Protein AF-A0A2W4RNF5-F1 (afdb_monomer)

Solvent-accessible surface area (backbone atoms only — not comparable to full-atom values): 4972 Å² total; per-residue (Å²): 131,78,37,31,36,40,35,38,28,43,24,36,77,50,85,85,60,82,69,95,65,61,64,41,82,46,63,77,48,64,56,29,76,47,79,48,74,46,86,85,46,35,38,41,50,38,48,72,50,46,72,59,32,51,83,72,77,32,48,54,92,63,28,59,40,41,46,55,92,82,14,43,46,54,98,78,30,28,20,69,42,73,47,78,49,75,89

Mean predicted aligned error: 2.65 Å

Foldseek 3Di:
DKFKWKWFWQKDLDPPDDDPDTPDGGDIDASFPDWDDDPQFKIWTHHPQLVSLVVQVADSVTGMFTHDPCFTDGPSITTNDMDMDID

Organism: NCBI:txid2202197

Radius o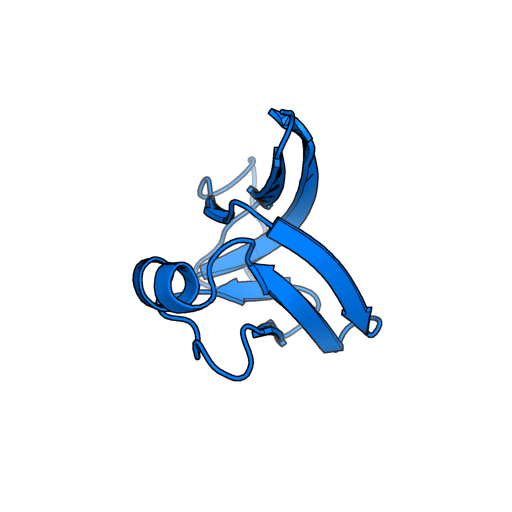f gyration: 12.75 Å; Cα contacts (8 Å, |Δi|>4): 182; chains: 1; bounding box: 26×29×37 Å

Nearest PDB structures (foldseek):
  2gpz-assembly1_A  TM=1.822E-01  e=5.622E+00  Salmonella enterica subsp. enterica serovar Dublin

pLDDT: mean 95.75, std 4.09, range [65.44, 98.5]

Struc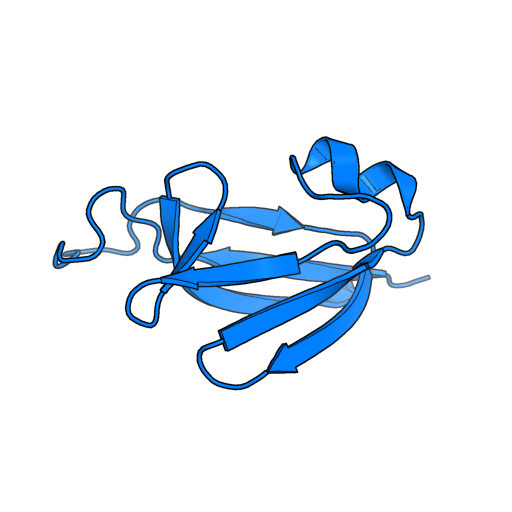ture (mmCIF, N/CA/C/O backbone):
data_AF-A0A2W4RNF5-F1
#
_entry.id   AF-A0A2W4RNF5-F1
#
loop_
_atom_site.group_PDB
_atom_site.id
_atom_site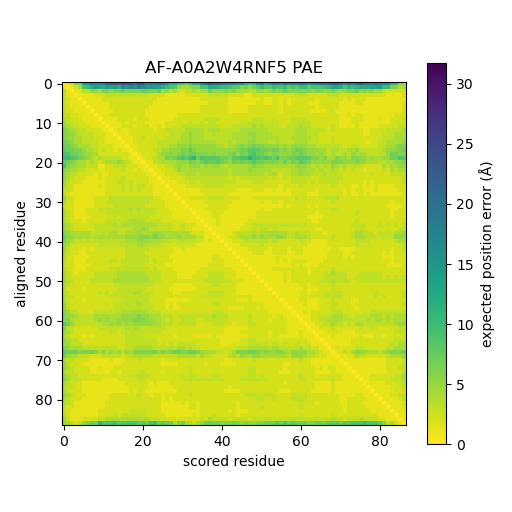.type_symbol
_atom_site.label_atom_id
_atom_site.label_alt_id
_atom_site.label_comp_id
_atom_site.label_asym_id
_atom_site.label_entity_id
_atom_site.label_seq_id
_atom_site.pdbx_PDB_ins_code
_atom_site.Cartn_x
_atom_site.Cartn_y
_atom_site.Cartn_z
_atom_site.occupancy
_atom_site.B_iso_or_equiv
_atom_site.auth_seq_id
_atom_site.auth_comp_id
_atom_site.auth_asym_id
_atom_site.auth_atom_id
_atom_site.pdbx_PDB_model_num
ATOM 1 N N . MET A 1 1 ? 8.073 4.515 -19.766 1.00 65.44 1 MET A N 1
ATOM 2 C CA . MET A 1 1 ? 7.004 3.531 -19.496 1.00 65.44 1 MET A CA 1
ATOM 3 C C . MET A 1 1 ? 6.316 3.994 -18.229 1.00 65.44 1 MET A C 1
ATOM 5 O O . MET A 1 1 ? 7.030 4.470 -17.359 1.00 65.44 1 MET A O 1
ATOM 9 N N . SER A 1 2 ? 4.986 3.946 -18.162 1.00 85.19 2 SER A N 1
ATOM 10 C CA . SER A 1 2 ? 4.260 4.294 -16.936 1.00 85.19 2 SER A CA 1
ATOM 11 C C . SER A 1 2 ? 4.265 3.107 -15.978 1.00 85.19 2 SER A C 1
ATOM 13 O O . SER A 1 2 ? 4.026 1.979 -16.415 1.00 85.19 2 SER A O 1
ATOM 15 N N . HIS A 1 3 ? 4.501 3.354 -14.697 1.00 93.00 3 HIS A N 1
ATOM 16 C CA . HIS A 1 3 ? 4.465 2.344 -13.642 1.00 93.00 3 HIS A CA 1
ATOM 17 C C . HIS A 1 3 ? 3.248 2.547 -12.741 1.00 93.00 3 HIS A C 1
ATOM 19 O O . HIS A 1 3 ? 2.796 3.675 -12.561 1.00 93.00 3 HIS A O 1
ATOM 25 N N . MET A 1 4 ? 2.709 1.462 -12.182 1.00 97.75 4 MET A N 1
ATOM 26 C CA . MET A 1 4 ? 1.595 1.516 -11.234 1.00 97.75 4 MET A CA 1
ATOM 27 C C . MET A 1 4 ? 2.106 1.607 -9.797 1.00 97.75 4 MET A C 1
ATOM 29 O O . MET A 1 4 ? 3.140 1.036 -9.461 1.00 97.75 4 MET A O 1
ATOM 33 N N . TYR A 1 5 ? 1.355 2.294 -8.947 1.00 98.38 5 TYR A N 1
ATOM 34 C CA . TYR A 1 5 ? 1.664 2.497 -7.538 1.00 98.38 5 TYR A CA 1
ATOM 35 C C . TYR A 1 5 ? 0.392 2.372 -6.704 1.00 98.38 5 TYR A C 1
ATOM 37 O O . TYR A 1 5 ? -0.707 2.676 -7.177 1.00 98.38 5 TYR A O 1
ATOM 45 N N . LEU A 1 6 ? 0.557 1.937 -5.459 1.00 98.50 6 LEU A N 1
ATOM 46 C CA . LEU A 1 6 ? -0.466 1.923 -4.420 1.00 98.50 6 LEU A CA 1
ATOM 47 C C . LEU A 1 6 ? -0.105 2.985 -3.380 1.00 98.50 6 LEU A C 1
ATOM 49 O O . LEU A 1 6 ? 0.991 2.947 -2.835 1.00 98.50 6 LEU A O 1
ATOM 53 N N . LYS A 1 7 ? -1.005 3.907 -3.056 1.00 98.38 7 LYS A N 1
ATOM 54 C CA . LYS A 1 7 ? -0.815 4.867 -1.959 1.00 98.38 7 LYS A CA 1
ATOM 55 C C . LYS A 1 7 ? -1.837 4.614 -0.866 1.00 98.38 7 LYS A C 1
ATOM 57 O O . LYS A 1 7 ? -3.013 4.420 -1.168 1.00 98.38 7 LYS A O 1
ATOM 62 N N . LEU A 1 8 ? -1.372 4.615 0.380 1.00 98.31 8 LEU A N 1
ATOM 63 C CA . LEU A 1 8 ? -2.208 4.486 1.572 1.00 98.31 8 LEU A CA 1
ATOM 64 C C . LEU A 1 8 ? -2.499 5.867 2.175 1.00 98.31 8 LEU A C 1
ATOM 66 O O . LEU A 1 8 ? -1.627 6.739 2.185 1.00 98.31 8 LEU A O 1
ATOM 70 N N . TYR A 1 9 ? -3.710 6.049 2.696 1.00 98.00 9 TYR A N 1
ATOM 71 C CA . TYR A 1 9 ? -4.190 7.297 3.290 1.00 98.00 9 TYR A CA 1
ATOM 72 C C . TYR A 1 9 ? -5.014 7.029 4.548 1.00 98.00 9 TYR A C 1
ATOM 74 O O . TYR A 1 9 ? -5.381 5.890 4.849 1.00 98.00 9 TYR A O 1
ATOM 82 N N . HIS A 1 10 ? -5.353 8.102 5.266 1.00 97.12 10 HIS A N 1
ATOM 83 C CA . HIS A 1 10 ? -6.249 8.017 6.411 1.00 97.12 10 HIS A CA 1
ATOM 84 C C . HIS A 1 10 ? -5.657 7.118 7.511 1.00 97.12 10 HIS A C 1
ATOM 86 O O . HIS A 1 10 ? -6.293 6.178 7.985 1.00 97.12 10 HIS A O 1
ATOM 92 N N . GLY A 1 11 ? -4.387 7.350 7.863 1.00 97.50 11 GLY A N 1
ATOM 93 C CA . GLY A 1 11 ? -3.633 6.524 8.806 1.00 97.50 11 GLY A CA 1
ATOM 94 C C . GLY A 1 11 ? -3.904 6.860 10.277 1.00 97.50 11 GLY A C 1
ATOM 95 O O . GLY A 1 11 ? -3.910 8.031 10.658 1.00 97.50 11 GLY A O 1
ATOM 96 N N . ARG A 1 12 ? -4.053 5.832 11.117 1.00 97.00 12 ARG A N 1
ATOM 97 C CA . ARG A 1 12 ? -4.201 5.916 12.586 1.00 97.00 12 ARG A CA 1
ATOM 98 C C . ARG A 1 12 ? -3.395 4.824 13.291 1.00 97.00 12 ARG A C 1
ATOM 100 O O . ARG A 1 12 ? -3.169 3.770 12.710 1.00 97.00 12 ARG A O 1
ATOM 107 N N . THR A 1 13 ? -2.958 5.060 14.528 1.00 95.94 13 THR A N 1
ATOM 108 C CA . THR A 1 13 ? -2.232 4.057 15.341 1.00 95.94 13 THR A CA 1
ATOM 109 C C . THR A 1 13 ? -3.151 3.234 16.244 1.00 95.94 13 THR A C 1
ATOM 111 O O . THR A 1 13 ? -2.788 2.130 16.635 1.00 95.94 13 THR A O 1
ATOM 114 N N . ASP A 1 14 ? -4.336 3.757 16.557 1.00 95.25 14 ASP A N 1
ATOM 115 C CA . ASP A 1 14 ? -5.424 3.030 17.211 1.00 95.25 14 ASP A CA 1
ATOM 116 C C . ASP A 1 14 ? -6.528 2.787 16.167 1.00 9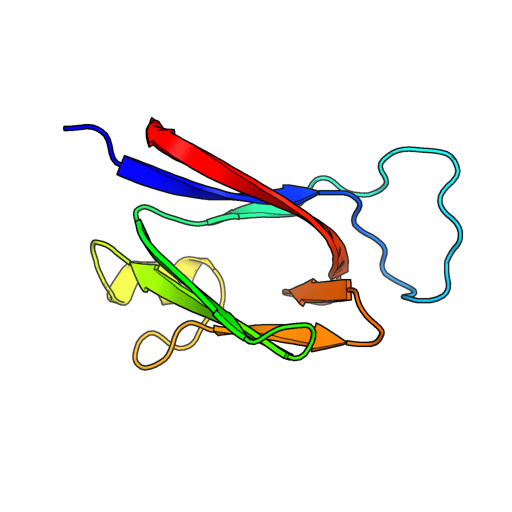5.25 14 ASP A C 1
ATOM 118 O O . ASP A 1 14 ? -7.079 3.768 15.658 1.00 95.25 14 ASP A O 1
ATOM 122 N N . PRO A 1 15 ? -6.830 1.527 15.795 1.00 94.38 15 PRO A N 1
ATOM 123 C CA . PRO A 1 15 ? -7.803 1.217 14.747 1.00 94.38 15 PRO A CA 1
ATOM 124 C C . PRO A 1 15 ? -9.220 1.701 15.081 1.00 94.38 15 PRO A C 1
ATOM 126 O O . PRO A 1 15 ? -9.980 2.009 14.167 1.00 94.38 15 PRO A O 1
ATOM 129 N N . GLU A 1 16 ? -9.552 1.857 16.364 1.00 94.56 16 GLU A N 1
ATOM 130 C CA . GLU A 1 16 ? -10.864 2.343 16.810 1.00 94.56 16 GLU A CA 1
ATOM 131 C C . GLU A 1 16 ? -10.923 3.880 16.892 1.00 94.56 16 GLU A C 1
ATOM 133 O O . GLU A 1 16 ? -11.962 4.466 17.215 1.00 94.56 16 GLU A O 1
ATOM 138 N N . ALA A 1 17 ? -9.815 4.571 16.595 1.00 93.44 17 ALA A N 1
ATOM 139 C CA . ALA A 1 17 ? -9.767 6.023 16.637 1.00 93.44 17 ALA A CA 1
ATOM 140 C C . ALA A 1 17 ? -10.662 6.647 15.559 1.00 93.44 17 ALA A C 1
ATOM 142 O O . ALA A 1 17 ? -10.509 6.424 14.353 1.00 93.44 17 ALA A O 1
ATOM 143 N N . THR A 1 18 ? -11.547 7.536 16.009 1.00 91.81 18 THR A N 1
ATOM 144 C CA . THR A 1 18 ? -12.250 8.466 15.126 1.00 91.81 18 THR A CA 1
ATOM 145 C C . THR A 1 18 ? -11.320 9.626 14.795 1.00 91.81 18 THR A C 1
ATOM 147 O O . THR A 1 18 ? -10.908 10.371 15.685 1.00 91.81 18 THR A O 1
ATOM 150 N N . LEU A 1 19 ? -10.990 9.788 13.516 1.00 91.31 19 LEU A N 1
ATOM 151 C CA . LEU A 1 19 ? -10.166 10.895 13.045 1.00 91.31 19 LEU A CA 1
ATOM 152 C C . LEU A 1 19 ? -11.042 12.110 12.719 1.00 91.31 19 LEU A C 1
ATOM 154 O O . LEU A 1 19 ? -12.100 11.982 12.106 1.00 91.31 19 LEU A O 1
ATOM 158 N N . GLY A 1 20 ? -10.598 13.293 13.152 1.00 90.69 20 GLY A N 1
ATOM 159 C CA . GLY A 1 20 ? -11.224 14.572 12.792 1.00 90.69 20 GLY A CA 1
ATOM 160 C C . GLY A 1 20 ? -10.715 15.154 11.467 1.00 90.69 20 GLY A C 1
ATOM 161 O O . GLY A 1 20 ? -11.270 16.137 10.980 1.00 90.69 20 GLY A O 1
ATOM 162 N N . ASP A 1 21 ? -9.661 14.566 10.902 1.00 93.75 21 ASP A N 1
ATOM 163 C CA . ASP A 1 21 ? -9.000 14.945 9.655 1.00 93.75 21 ASP A CA 1
ATOM 164 C C . ASP A 1 21 ? -8.553 13.690 8.870 1.00 93.75 21 ASP A C 1
ATOM 166 O O . ASP A 1 21 ? -9.076 12.597 9.076 1.00 93.75 21 ASP A O 1
ATOM 170 N N . TRP A 1 22 ? -7.589 13.841 7.955 1.00 93.94 22 TRP A N 1
ATOM 171 C CA . TRP A 1 22 ? -7.039 12.743 7.152 1.00 93.94 22 TRP A CA 1
ATOM 172 C C . TRP A 1 22 ? -6.011 11.867 7.886 1.00 93.94 22 TRP A C 1
ATOM 174 O O . TRP A 1 22 ? -5.471 10.950 7.275 1.00 93.94 22 TRP A O 1
ATOM 184 N N . GLY A 1 23 ? -5.704 12.107 9.160 1.00 96.12 23 GLY A N 1
ATOM 185 C CA . GLY A 1 23 ? -4.702 11.337 9.896 1.00 96.12 23 GLY A CA 1
ATOM 186 C C . GLY A 1 23 ? -3.308 11.355 9.256 1.00 96.12 23 GLY A C 1
ATOM 187 O O . GLY A 1 23 ? -2.882 12.332 8.641 1.00 96.12 23 GLY A O 1
ATOM 188 N N . THR A 1 24 ? -2.568 10.258 9.427 1.00 96.19 24 THR A N 1
ATOM 189 C CA . THR A 1 24 ? -1.195 10.122 8.913 1.00 96.19 24 THR A CA 1
ATOM 190 C C . THR A 1 24 ? -1.186 9.782 7.422 1.00 96.19 24 THR A C 1
ATOM 192 O O . THR A 1 24 ? -1.889 8.868 6.984 1.00 96.19 24 THR A O 1
ATOM 195 N N . ASP A 1 25 ? -0.343 10.478 6.654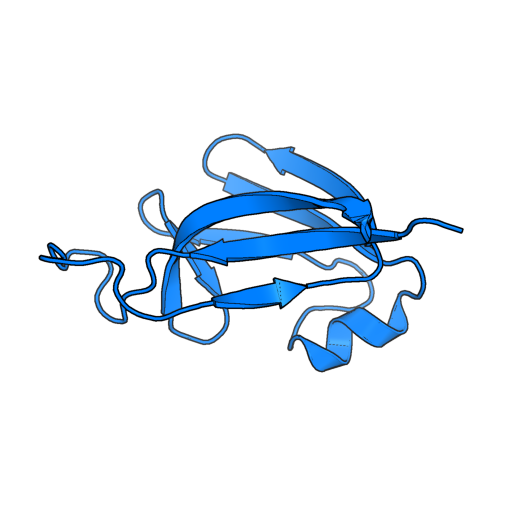 1.00 96.94 25 ASP A N 1
ATOM 196 C CA . ASP A 1 25 ? -0.093 10.165 5.245 1.00 96.94 25 ASP A CA 1
ATOM 197 C C . ASP A 1 25 ? 0.722 8.866 5.113 1.00 96.94 25 ASP A C 1
ATOM 199 O O . ASP A 1 25 ? 1.757 8.696 5.760 1.00 96.94 25 ASP A O 1
ATOM 203 N N . GLY A 1 26 ? 0.234 7.918 4.312 1.00 97.31 26 GLY A N 1
ATOM 204 C CA . GLY A 1 26 ? 0.822 6.582 4.197 1.00 97.31 26 GLY A CA 1
ATOM 205 C C . GLY A 1 26 ? 1.926 6.473 3.146 1.00 97.31 26 GLY A C 1
ATOM 206 O O . GLY A 1 26 ? 2.215 7.431 2.429 1.00 97.31 26 GLY A O 1
ATOM 207 N N . PRO A 1 27 ? 2.575 5.308 3.009 1.00 97.75 27 PRO A N 1
ATOM 208 C CA . PRO A 1 27 ? 3.576 5.099 1.972 1.00 97.75 27 PRO A CA 1
ATOM 209 C C . PRO A 1 27 ? 2.953 5.060 0.574 1.00 97.75 27 PRO A C 1
ATOM 211 O O . PRO A 1 27 ? 1.811 4.640 0.379 1.00 97.75 27 PRO A O 1
ATOM 214 N N . GLU A 1 28 ? 3.754 5.453 -0.410 1.00 98.12 28 GLU A N 1
ATOM 215 C CA . GLU A 1 28 ? 3.534 5.109 -1.809 1.00 98.12 28 GLU A CA 1
ATOM 216 C C . GLU A 1 28 ? 4.363 3.866 -2.143 1.00 98.12 28 GLU A C 1
ATOM 218 O O . GLU A 1 28 ? 5.590 3.903 -2.097 1.00 98.12 28 GLU A O 1
ATOM 223 N N . ILE A 1 29 ? 3.685 2.765 -2.450 1.00 98.38 29 ILE A N 1
ATOM 224 C CA . ILE A 1 29 ? 4.251 1.436 -2.653 1.00 98.38 29 ILE A CA 1
ATOM 225 C C . ILE A 1 29 ? 4.278 1.125 -4.150 1.00 98.38 29 ILE A C 1
ATOM 227 O O . ILE A 1 29 ? 3.250 1.135 -4.829 1.00 98.38 29 ILE A O 1
ATOM 231 N N . GLY A 1 30 ? 5.464 0.822 -4.663 1.00 97.56 30 GLY A N 1
ATOM 232 C CA . GLY A 1 30 ? 5.702 0.451 -6.054 1.00 97.56 30 GLY A CA 1
ATOM 233 C C . GLY A 1 30 ? 7.158 0.688 -6.447 1.00 97.56 30 GLY A C 1
ATOM 234 O O . GLY A 1 30 ? 7.958 1.055 -5.584 1.00 97.56 30 GLY A O 1
ATOM 235 N N . PRO A 1 31 ? 7.518 0.508 -7.730 1.00 97.81 31 PRO A N 1
ATOM 236 C CA . PRO A 1 31 ? 6.649 0.203 -8.877 1.00 97.81 31 PRO A CA 1
ATOM 237 C C . PRO A 1 31 ? 5.960 -1.173 -8.835 1.00 97.81 31 PRO A C 1
ATOM 239 O O . PRO A 1 31 ? 6.580 -2.179 -8.493 1.00 97.81 31 PRO A O 1
ATOM 242 N N . LEU A 1 32 ? 4.694 -1.236 -9.253 1.00 97.94 32 LEU A N 1
ATOM 243 C CA . LEU A 1 32 ? 3.865 -2.445 -9.307 1.00 97.94 32 LEU A CA 1
ATOM 244 C C . LEU A 1 32 ? 3.475 -2.812 -10.750 1.00 97.94 32 LEU A C 1
ATOM 246 O O . LEU A 1 32 ? 3.310 -1.947 -11.609 1.00 97.94 32 LEU A O 1
ATOM 250 N N . GLU A 1 33 ? 3.274 -4.105 -10.993 1.00 97.00 33 GLU A N 1
ATOM 251 C CA . GLU A 1 33 ? 2.666 -4.666 -12.209 1.00 97.00 33 GLU A CA 1
ATOM 252 C C . GLU A 1 33 ? 1.191 -5.024 -12.000 1.00 97.00 33 GLU A C 1
ATOM 254 O O . GLU A 1 33 ? 0.396 -4.949 -12.933 1.00 97.00 33 GLU A O 1
ATOM 259 N N . SER A 1 34 ? 0.802 -5.406 -10.777 1.00 96.69 34 SER A N 1
ATOM 260 C CA . SER A 1 34 ? -0.592 -5.703 -10.424 1.00 96.69 34 SER A CA 1
ATOM 261 C C . SER A 1 34 ? -0.868 -5.508 -8.934 1.00 96.69 34 SER A C 1
ATOM 263 O O . SER A 1 34 ? -0.010 -5.800 -8.100 1.00 96.69 34 SER A O 1
ATOM 265 N N . VAL A 1 35 ? -2.100 -5.113 -8.614 1.00 97.81 35 VAL A N 1
ATOM 266 C CA . VAL A 1 35 ? -2.682 -5.164 -7.265 1.00 97.81 35 VAL A CA 1
ATOM 267 C C . VAL A 1 35 ? -3.909 -6.068 -7.330 1.00 97.81 35 VAL A C 1
ATOM 269 O O . VAL A 1 35 ? -4.789 -5.847 -8.161 1.00 97.81 35 VAL A O 1
ATOM 272 N N . GLN A 1 36 ? -3.971 -7.087 -6.479 1.00 97.75 36 GLN A N 1
ATOM 273 C CA . GLN A 1 36 ? -5.123 -7.979 -6.360 1.00 97.75 36 GLN A CA 1
ATOM 274 C C . GLN A 1 36 ? -5.677 -7.894 -4.941 1.00 97.75 36 GLN A C 1
ATOM 276 O O . GLN A 1 36 ? -4.957 -8.166 -3.987 1.00 97.75 36 GLN A O 1
ATOM 281 N N . GLY A 1 37 ? -6.959 -7.558 -4.808 1.00 96.81 37 GLY A N 1
ATOM 282 C CA . GLY A 1 37 ? -7.641 -7.529 -3.518 1.00 96.81 37 GLY A CA 1
ATOM 283 C C . GLY A 1 37 ? -8.500 -8.767 -3.289 1.00 96.81 37 GLY A C 1
ATOM 284 O O . GLY A 1 37 ? -9.281 -9.154 -4.161 1.00 96.81 37 GLY A O 1
ATOM 285 N N . THR A 1 38 ? -8.396 -9.349 -2.100 1.00 96.75 38 THR A N 1
ATOM 286 C CA . THR A 1 38 ? -9.417 -10.240 -1.543 1.00 96.75 38 THR A CA 1
ATOM 287 C C . THR A 1 38 ? -10.247 -9.412 -0.572 1.00 96.75 38 THR A C 1
ATOM 289 O O . THR A 1 38 ? -9.700 -8.843 0.372 1.00 96.75 38 THR A O 1
ATOM 292 N N . TYR A 1 39 ? -11.554 -9.305 -0.824 1.00 93.50 39 TYR A N 1
ATOM 293 C CA . TYR A 1 39 ? -12.442 -8.401 -0.087 1.00 93.50 39 TYR A CA 1
ATOM 294 C C . TYR A 1 39 ? -12.289 -8.542 1.436 1.00 93.50 39 TYR A C 1
ATOM 296 O O . TYR A 1 39 ? -12.366 -9.654 1.961 1.00 93.50 39 TYR A O 1
ATOM 304 N N . ALA A 1 40 ? -12.052 -7.409 2.110 1.00 89.38 40 ALA A N 1
ATOM 305 C CA . ALA A 1 40 ? -11.864 -7.293 3.561 1.00 89.38 40 ALA A CA 1
ATOM 306 C C . ALA A 1 40 ? -10.810 -8.247 4.166 1.00 89.38 40 ALA A C 1
ATOM 308 O O . ALA A 1 40 ? -10.843 -8.532 5.358 1.00 89.38 40 ALA A O 1
ATOM 309 N N . THR A 1 41 ? -9.895 -8.774 3.347 1.00 95.19 41 THR A N 1
ATOM 310 C CA . THR A 1 41 ? -8.913 -9.780 3.773 1.00 95.19 41 THR A CA 1
ATOM 311 C C . THR A 1 41 ? -7.497 -9.303 3.492 1.00 95.19 41 THR A C 1
ATOM 313 O O . THR A 1 41 ? -6.712 -9.119 4.419 1.00 95.19 41 THR A O 1
ATOM 316 N N . ASP A 1 42 ? -7.159 -9.070 2.220 1.00 96.81 42 ASP A N 1
ATOM 317 C CA . ASP A 1 42 ? -5.787 -8.755 1.825 1.00 96.81 42 ASP A CA 1
ATOM 318 C C . ASP A 1 42 ? -5.684 -7.976 0.507 1.00 96.81 42 ASP A C 1
ATOM 320 O O . ASP A 1 42 ? -6.577 -8.025 -0.343 1.00 96.81 42 ASP A O 1
ATOM 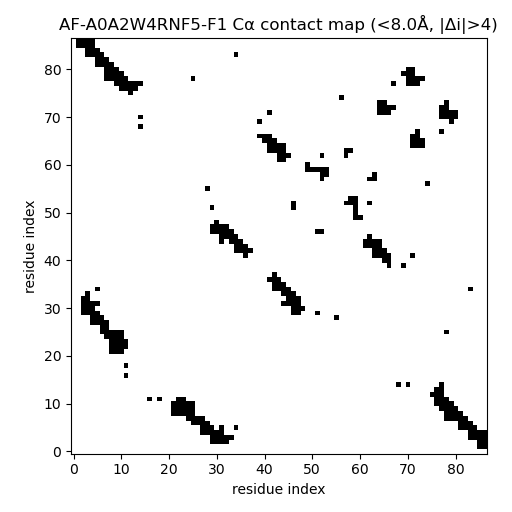324 N N . LEU A 1 43 ? -4.552 -7.290 0.333 1.00 98.00 43 LEU A N 1
ATOM 325 C CA . LEU A 1 43 ? -4.050 -6.781 -0.939 1.00 98.00 43 LEU A CA 1
ATOM 326 C C . LEU A 1 43 ? -2.724 -7.473 -1.269 1.00 98.00 43 LEU A C 1
ATOM 328 O O . LEU A 1 43 ? -1.699 -7.221 -0.636 1.00 98.00 43 LEU A O 1
ATOM 332 N N . LYS A 1 44 ? -2.728 -8.308 -2.305 1.00 98.19 44 LYS A N 1
ATOM 333 C CA . LYS A 1 44 ? -1.537 -8.961 -2.861 1.00 98.19 44 LYS A CA 1
ATOM 334 C C . LYS A 1 44 ? -0.911 -8.058 -3.917 1.00 98.19 44 LYS A C 1
ATOM 336 O O . LYS A 1 44 ? -1.592 -7.618 -4.851 1.00 98.19 44 LYS A O 1
ATOM 341 N N . LEU A 1 45 ? 0.386 -7.797 -3.789 1.00 98.25 45 LEU A N 1
ATOM 342 C CA . LEU A 1 45 ? 1.123 -6.875 -4.649 1.00 98.25 45 LEU A CA 1
ATOM 343 C C . LEU A 1 45 ? 2.122 -7.641 -5.514 1.00 98.25 45 LEU A C 1
ATOM 345 O O . LEU A 1 45 ? 2.899 -8.460 -5.027 1.00 98.25 45 LEU A O 1
ATOM 349 N N . ARG A 1 46 ? 2.139 -7.333 -6.811 1.00 97.62 46 ARG A N 1
ATOM 350 C CA . ARG A 1 46 ? 3.203 -7.764 -7.722 1.00 97.62 46 ARG A CA 1
ATOM 351 C C . ARG A 1 46 ? 4.076 -6.563 -8.031 1.00 97.62 46 ARG A C 1
ATOM 353 O O . ARG A 1 46 ? 3.632 -5.669 -8.746 1.00 97.62 46 ARG A O 1
ATOM 360 N N . PHE A 1 47 ? 5.289 -6.543 -7.496 1.00 97.75 47 PHE A N 1
ATOM 361 C CA . PHE A 1 47 ? 6.278 -5.517 -7.821 1.00 97.75 47 PHE A CA 1
ATOM 362 C C . PHE A 1 47 ? 6.875 -5.755 -9.207 1.00 97.75 47 PHE A C 1
ATOM 364 O O . PHE A 1 47 ? 7.057 -6.904 -9.608 1.00 97.75 47 PHE A O 1
ATOM 371 N N . ALA A 1 48 ? 7.228 -4.674 -9.906 1.00 96.69 48 ALA A N 1
ATOM 372 C CA . ALA A 1 48 ? 7.989 -4.759 -11.157 1.00 96.69 48 ALA A CA 1
ATOM 373 C C . ALA A 1 48 ? 9.382 -5.370 -10.934 1.00 96.69 48 ALA A C 1
ATOM 375 O O . ALA A 1 48 ? 9.911 -6.067 -11.796 1.00 96.69 48 ALA A O 1
ATOM 376 N N . ASN A 1 49 ? 9.956 -5.143 -9.752 1.00 96.50 49 ASN A N 1
ATOM 377 C CA . ASN A 1 49 ? 11.136 -5.838 -9.271 1.00 96.50 49 ASN A CA 1
ATOM 378 C C . ASN A 1 49 ? 10.843 -6.425 -7.878 1.00 96.50 49 ASN A C 1
ATOM 380 O O . ASN A 1 49 ? 10.679 -5.659 -6.928 1.00 96.50 49 ASN A O 1
ATOM 384 N N . PRO A 1 50 ? 10.778 -7.762 -7.718 1.00 95.88 50 PRO A N 1
ATOM 385 C CA . PRO A 1 50 ? 10.398 -8.391 -6.451 1.00 95.88 50 PRO A CA 1
ATOM 386 C C . PRO A 1 50 ? 11.242 -7.975 -5.241 1.00 95.88 50 PRO A C 1
ATOM 388 O O . PRO A 1 50 ? 10.733 -7.974 -4.123 1.00 95.88 50 PRO A O 1
ATOM 391 N N . ILE A 1 51 ? 12.514 -7.598 -5.440 1.00 96.19 51 ILE A N 1
ATOM 392 C CA . ILE A 1 51 ? 13.376 -7.180 -4.326 1.00 96.19 51 ILE A CA 1
ATOM 393 C C . ILE A 1 51 ? 12.918 -5.860 -3.696 1.00 96.19 51 ILE A C 1
ATOM 395 O O . ILE A 1 51 ? 13.172 -5.653 -2.517 1.00 96.19 51 ILE A O 1
ATOM 399 N N . ASP A 1 52 ? 12.198 -5.000 -4.422 1.00 97.31 52 ASP A N 1
ATOM 400 C CA . ASP A 1 52 ? 11.763 -3.690 -3.919 1.00 97.31 52 ASP A CA 1
ATOM 401 C C . ASP A 1 52 ? 10.755 -3.824 -2.764 1.00 97.31 52 ASP A C 1
ATOM 403 O O . ASP A 1 52 ? 10.640 -2.931 -1.925 1.00 97.31 52 ASP A O 1
ATOM 407 N N . ALA A 1 53 ? 10.076 -4.972 -2.655 1.00 97.75 53 ALA A N 1
ATOM 408 C CA . ALA A 1 53 ? 9.179 -5.283 -1.543 1.00 97.75 53 ALA A CA 1
ATOM 409 C C . ALA A 1 53 ? 9.869 -5.146 -0.172 1.00 97.75 53 ALA A C 1
ATOM 411 O O . ALA A 1 53 ? 9.243 -4.698 0.793 1.00 97.75 53 ALA A O 1
ATOM 412 N N . VAL A 1 54 ? 11.171 -5.449 -0.085 1.00 97.38 54 VAL A N 1
ATOM 413 C CA . VAL A 1 54 ? 11.921 -5.364 1.180 1.00 97.38 54 VAL A CA 1
ATOM 414 C C . VAL A 1 54 ? 12.052 -3.922 1.676 1.00 97.38 54 VAL A C 1
ATOM 416 O O . VAL A 1 54 ? 12.084 -3.693 2.882 1.00 97.38 54 VAL A O 1
ATOM 419 N N . THR A 1 55 ? 12.070 -2.935 0.772 1.00 97.38 55 THR A N 1
ATOM 420 C CA . THR A 1 55 ? 12.125 -1.503 1.116 1.00 97.38 55 THR A CA 1
ATOM 421 C C . THR A 1 55 ? 10.852 -1.040 1.822 1.00 97.38 55 THR A C 1
ATOM 423 O O . THR A 1 55 ? 10.883 -0.083 2.591 1.00 97.38 55 THR A O 1
ATOM 426 N N . PHE A 1 56 ? 9.748 -1.757 1.613 1.00 97.31 56 PHE A N 1
ATOM 427 C CA . PHE A 1 56 ? 8.464 -1.515 2.263 1.00 97.31 56 PHE A CA 1
ATOM 428 C C . PHE A 1 56 ? 8.211 -2.466 3.439 1.00 97.31 56 PHE A C 1
ATOM 430 O O . PHE A 1 56 ? 7.097 -2.518 3.941 1.00 97.31 56 PHE A O 1
ATOM 437 N N . ASN A 1 57 ? 9.216 -3.220 3.898 1.00 97.25 57 ASN A N 1
ATOM 438 C CA . ASN A 1 57 ? 9.066 -4.206 4.972 1.00 97.25 57 ASN A CA 1
ATOM 439 C C . ASN A 1 57 ? 7.986 -5.270 4.663 1.00 97.25 57 ASN A C 1
ATOM 441 O O . ASN A 1 57 ? 7.212 -5.665 5.538 1.00 97.25 57 ASN A O 1
ATOM 445 N N . LEU A 1 58 ? 7.930 -5.707 3.400 1.00 97.25 58 LEU A N 1
ATOM 446 C CA . LEU A 1 58 ? 7.067 -6.785 2.912 1.00 97.25 58 LEU A CA 1
ATOM 447 C C . LEU A 1 58 ? 7.897 -8.021 2.546 1.00 97.25 58 LEU A C 1
ATOM 449 O O . LEU A 1 58 ? 9.077 -7.915 2.207 1.00 97.25 58 LEU A O 1
ATOM 453 N N . ASP A 1 59 ? 7.261 -9.192 2.575 1.00 95.00 59 ASP A N 1
ATOM 454 C CA . ASP A 1 59 ? 7.858 -10.431 2.073 1.00 95.00 59 ASP A CA 1
ATOM 455 C C . ASP A 1 59 ? 8.080 -10.321 0.547 1.00 95.00 59 ASP A C 1
ATOM 457 O O . ASP A 1 59 ? 7.111 -10.111 -0.184 1.00 95.00 59 ASP A O 1
ATOM 461 N N . PRO A 1 60 ? 9.314 -10.463 0.026 1.00 92.81 60 PRO A N 1
ATOM 462 C CA . PRO A 1 60 ? 9.584 -10.374 -1.411 1.00 92.81 60 PRO A CA 1
ATOM 463 C C . PRO A 1 60 ? 9.041 -11.555 -2.232 1.00 92.81 60 PRO A C 1
ATOM 465 O O . PRO A 1 60 ? 8.900 -11.441 -3.450 1.00 92.81 60 PRO A O 1
ATOM 468 N N . HIS A 1 61 ? 8.734 -12.692 -1.605 1.00 92.25 61 HIS A N 1
ATOM 469 C CA . HIS A 1 61 ? 8.121 -13.850 -2.259 1.00 92.25 61 HIS A CA 1
ATOM 470 C C . HIS A 1 61 ? 6.598 -13.75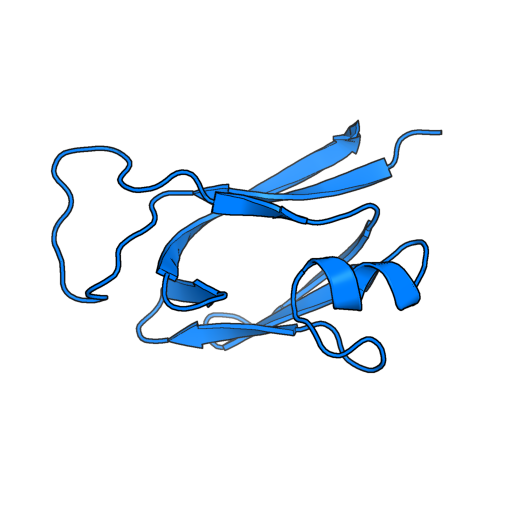5 -2.298 1.00 92.25 61 HIS A C 1
ATOM 472 O O . HIS A 1 61 ? 5.976 -14.257 -3.238 1.00 92.25 61 HIS A O 1
ATOM 478 N N . PHE A 1 62 ? 6.002 -13.109 -1.296 1.00 93.88 62 PHE A N 1
ATOM 479 C CA . PHE A 1 62 ? 4.559 -12.916 -1.211 1.00 93.88 62 PHE A CA 1
ATOM 480 C C . PHE A 1 62 ? 4.196 -11.538 -0.633 1.00 93.88 62 PHE A C 1
ATOM 482 O O . PHE A 1 62 ? 3.711 -11.445 0.497 1.00 93.88 62 PHE A O 1
ATOM 489 N N . PRO A 1 63 ? 4.411 -10.446 -1.392 1.00 97.19 63 PRO A N 1
ATOM 490 C CA . PRO A 1 63 ? 4.160 -9.105 -0.886 1.00 97.19 63 PRO A CA 1
ATOM 491 C C . PRO A 1 63 ? 2.658 -8.900 -0.681 1.00 97.19 63 PRO A C 1
ATOM 493 O O . PRO A 1 63 ? 1.874 -8.927 -1.634 1.00 97.19 63 PRO A O 1
ATOM 496 N N . CYS A 1 64 ? 2.253 -8.717 0.572 1.00 97.56 64 CYS A N 1
ATOM 497 C CA . CYS A 1 64 ? 0.854 -8.708 0.971 1.00 97.56 64 CYS A CA 1
ATOM 498 C C . CYS A 1 64 ? 0.621 -7.670 2.070 1.00 97.56 64 CYS A C 1
ATOM 500 O O . CYS A 1 64 ? 1.405 -7.576 3.013 1.00 97.56 64 CYS A O 1
ATOM 502 N N . LEU A 1 65 ? -0.452 -6.893 1.941 1.00 98.00 65 LEU A N 1
ATOM 503 C CA . LEU A 1 65 ? -0.974 -6.032 2.998 1.00 98.00 65 LEU A CA 1
ATOM 504 C C . LEU A 1 65 ? -2.263 -6.652 3.521 1.00 98.00 65 LEU A C 1
ATOM 506 O O . LEU A 1 65 ? -3.169 -6.934 2.740 1.00 98.00 65 LEU A O 1
ATOM 510 N N . GLU A 1 66 ? -2.345 -6.866 4.826 1.00 96.94 66 GLU A N 1
ATOM 511 C CA . GLU A 1 66 ? -3.500 -7.502 5.456 1.00 96.94 66 GLU A CA 1
ATOM 512 C C . GLU A 1 66 ? -4.467 -6.458 6.006 1.00 96.94 66 GLU A C 1
ATOM 514 O O . GLU A 1 66 ? -4.069 -5.369 6.434 1.00 96.94 66 GLU A O 1
ATOM 519 N N . TYR A 1 67 ? -5.749 -6.810 6.008 1.00 96.38 67 TYR A N 1
ATOM 520 C CA . TYR A 1 67 ? -6.759 -6.046 6.718 1.00 96.38 67 TYR A CA 1
ATOM 521 C C . TYR A 1 67 ? -6.784 -6.431 8.202 1.00 96.38 67 TYR A C 1
ATOM 523 O O . TYR A 1 67 ? -6.699 -7.602 8.565 1.00 96.38 67 TYR A O 1
ATOM 531 N N . ALA A 1 68 ? -6.963 -5.435 9.062 1.00 94.44 68 ALA A N 1
ATOM 532 C CA . ALA A 1 68 ? -7.258 -5.568 10.479 1.00 94.44 68 ALA A CA 1
ATOM 533 C C . ALA A 1 68 ? -8.396 -4.595 10.818 1.00 94.44 68 ALA A C 1
ATOM 535 O O . ALA A 1 68 ? -8.234 -3.387 10.660 1.00 94.44 68 ALA A O 1
ATOM 536 N N . ASN A 1 69 ? -9.548 -5.120 11.253 1.00 88.69 69 ASN A N 1
ATOM 537 C CA . ASN A 1 69 ? -10.766 -4.343 11.536 1.00 88.69 69 ASN A CA 1
ATOM 538 C C . ASN A 1 69 ? -11.166 -3.399 10.382 1.00 88.69 69 ASN A C 1
ATOM 540 O O . ASN A 1 69 ? -11.295 -2.197 10.578 1.00 88.69 69 ASN A O 1
ATOM 544 N N . ASP A 1 70 ? -11.307 -3.933 9.164 1.00 92.06 70 ASP A N 1
ATOM 545 C CA . ASP A 1 70 ? -11.645 -3.179 7.940 1.00 92.06 70 ASP A CA 1
ATOM 546 C C . ASP A 1 70 ? -10.611 -2.125 7.486 1.00 92.06 70 ASP A C 1
ATOM 548 O O . ASP A 1 70 ? -10.809 -1.462 6.467 1.00 92.06 70 ASP A O 1
ATOM 552 N N . LEU A 1 71 ? -9.462 -2.026 8.162 1.00 96.88 71 LEU A N 1
ATOM 553 C CA . LEU A 1 71 ? -8.363 -1.118 7.827 1.00 96.88 71 LEU A CA 1
ATOM 554 C C . LEU A 1 71 ? -7.158 -1.895 7.299 1.00 96.88 71 LEU A C 1
ATOM 556 O O . LEU A 1 71 ? -6.860 -2.986 7.773 1.00 96.88 71 LEU A O 1
ATOM 560 N N . ILE A 1 72 ? -6.404 -1.324 6.365 1.00 97.75 72 ILE A N 1
ATOM 561 C CA . ILE A 1 72 ? -5.143 -1.920 5.904 1.00 97.75 72 ILE A CA 1
ATOM 562 C C . ILE A 1 72 ? -4.071 -1.676 6.967 1.00 97.75 72 ILE A C 1
ATOM 564 O O . ILE A 1 72 ? -3.762 -0.524 7.269 1.00 97.75 72 ILE A O 1
ATOM 568 N N . HIS A 1 73 ? -3.475 -2.733 7.516 1.00 97.06 73 HIS A N 1
ATOM 569 C CA . HIS A 1 73 ? -2.390 -2.610 8.487 1.00 97.06 73 HIS A CA 1
ATOM 570 C C . HIS A 1 73 ? -1.026 -2.644 7.792 1.00 97.06 73 HIS A C 1
ATOM 572 O O . HIS A 1 73 ? -0.687 -3.586 7.072 1.00 97.06 73 HIS A O 1
ATOM 578 N N . HIS A 1 74 ? -0.211 -1.620 8.035 1.00 97.56 74 HIS A N 1
ATOM 579 C CA . HIS A 1 74 ? 1.160 -1.572 7.551 1.00 97.56 74 HIS A CA 1
ATOM 580 C C . HIS A 1 74 ? 2.068 -0.816 8.522 1.00 97.56 74 HIS A C 1
ATOM 582 O O . HIS A 1 74 ? 1.795 0.329 8.871 1.00 97.56 74 HIS A O 1
ATOM 588 N N . GLN A 1 75 ? 3.159 -1.462 8.948 1.00 95.69 75 GLN A N 1
ATOM 589 C CA . GLN A 1 75 ? 4.181 -0.889 9.838 1.00 95.69 75 GLN A CA 1
ATOM 590 C C . GLN A 1 75 ? 3.609 -0.182 11.089 1.00 95.69 75 GLN A C 1
ATOM 592 O O . GLN A 1 75 ? 4.081 0.880 11.487 1.00 95.69 75 GLN A O 1
ATOM 597 N N . GLY A 1 76 ? 2.588 -0.773 11.724 1.00 95.88 76 GLY A N 1
ATOM 598 C CA . GLY A 1 76 ? 1.972 -0.237 12.945 1.00 95.88 76 GLY A CA 1
ATOM 599 C C . GLY A 1 76 ? 0.947 0.879 12.720 1.00 95.88 76 GLY A C 1
ATOM 600 O O . GLY A 1 76 ? 0.479 1.471 13.691 1.00 95.88 76 GLY A O 1
ATOM 601 N N . VAL A 1 77 ? 0.592 1.174 11.467 1.00 97.69 77 VAL A N 1
ATOM 602 C CA . VAL A 1 77 ? -0.442 2.149 11.103 1.00 97.69 77 VAL A CA 1
ATOM 603 C C . VAL A 1 77 ? -1.591 1.436 10.391 1.00 97.69 77 VAL A C 1
ATOM 605 O O . VAL A 1 77 ? -1.371 0.548 9.566 1.00 97.69 77 VAL A O 1
ATOM 608 N N . PHE A 1 78 ? -2.817 1.836 10.714 1.00 97.81 78 PHE A N 1
AT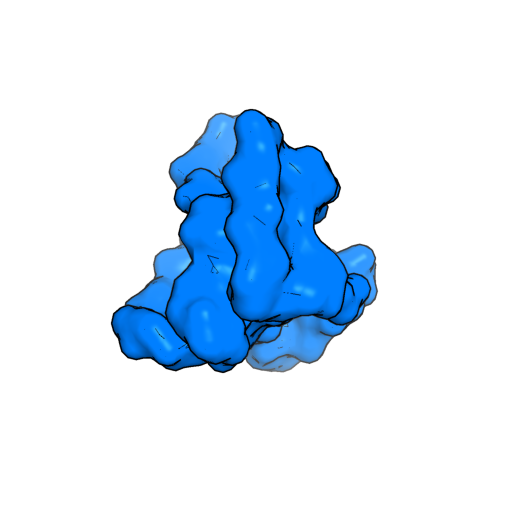OM 609 C CA . PHE A 1 78 ? -4.057 1.339 10.130 1.00 97.81 78 PHE A CA 1
ATOM 610 C C . PHE A 1 78 ? -4.629 2.387 9.170 1.00 97.81 78 PHE A C 1
ATOM 612 O O . PHE A 1 78 ? -4.924 3.517 9.566 1.00 97.81 78 PHE A O 1
ATOM 619 N N . TYR A 1 79 ? -4.768 2.024 7.901 1.00 98.00 79 TYR A N 1
ATOM 620 C CA . TYR A 1 79 ? -5.170 2.919 6.820 1.00 98.00 79 TYR A CA 1
ATOM 621 C C . TYR A 1 79 ? -6.599 2.623 6.384 1.00 98.00 79 TYR A C 1
ATOM 623 O O . TYR A 1 79 ? -6.941 1.478 6.091 1.00 98.00 79 TYR A O 1
ATOM 631 N N . GLY A 1 80 ? -7.427 3.666 6.348 1.00 96.25 80 GLY A N 1
ATOM 632 C CA . GLY A 1 80 ? -8.828 3.549 5.932 1.00 96.25 80 GLY A CA 1
ATOM 633 C C . GLY A 1 80 ? -9.015 3.573 4.421 1.00 96.25 80 GLY A C 1
ATOM 634 O O . GLY A 1 80 ? -9.964 2.987 3.916 1.00 96.25 80 GLY A O 1
ATOM 635 N N . ASP A 1 81 ? -8.085 4.206 3.705 1.00 96.31 81 ASP A N 1
ATOM 636 C CA . ASP A 1 81 ? -8.221 4.463 2.279 1.00 96.31 81 ASP A CA 1
ATOM 637 C C . ASP A 1 81 ? -6.947 4.071 1.528 1.00 96.31 81 ASP A C 1
ATOM 639 O O . ASP A 1 81 ? -5.826 4.166 2.042 1.00 96.31 81 ASP A O 1
ATOM 643 N N . PHE A 1 82 ? -7.115 3.674 0.269 1.00 97.19 82 PHE A N 1
ATOM 644 C CA . PHE A 1 82 ? -6.009 3.454 -0.650 1.00 97.1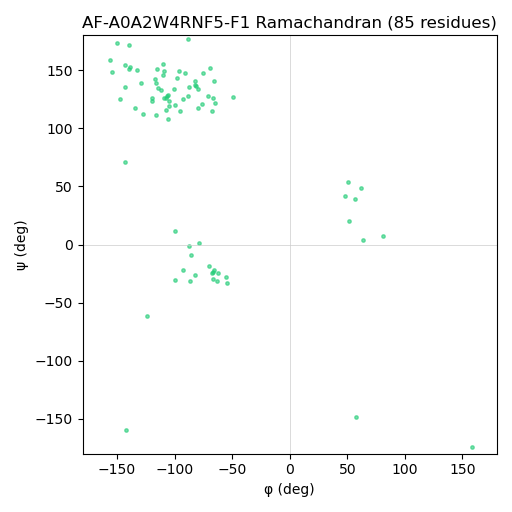9 82 PHE A CA 1
ATOM 645 C C . PHE A 1 82 ? -6.367 3.901 -2.066 1.00 97.19 82 PHE A C 1
ATOM 647 O O . PHE A 1 82 ? -7.531 3.905 -2.468 1.00 97.19 82 PHE A O 1
ATOM 654 N N . GLN A 1 83 ? -5.348 4.243 -2.848 1.00 97.94 83 GLN A N 1
ATOM 655 C CA . GLN A 1 83 ? -5.480 4.561 -4.264 1.00 97.94 83 GLN A CA 1
ATOM 656 C C . GLN A 1 83 ? -4.480 3.752 -5.080 1.00 97.94 83 GLN A C 1
ATOM 658 O O . GLN A 1 83 ? -3.314 3.645 -4.711 1.00 97.94 83 GLN A O 1
ATOM 663 N N . VAL A 1 84 ? -4.925 3.256 -6.234 1.00 98.06 84 VAL A N 1
ATOM 664 C CA . VAL A 1 84 ? -4.052 2.712 -7.277 1.00 98.06 84 VAL A CA 1
ATOM 665 C C . VAL A 1 84 ? -3.983 3.712 -8.430 1.00 98.06 84 VAL A C 1
ATOM 667 O O . VAL A 1 84 ? -5.020 4.175 -8.908 1.00 98.06 84 VAL A O 1
ATOM 670 N N . PHE A 1 85 ? -2.779 4.076 -8.867 1.00 97.88 85 PHE A N 1
ATOM 671 C CA . PHE A 1 85 ? -2.562 5.073 -9.924 1.00 97.88 85 PHE A CA 1
ATOM 672 C C . PHE A 1 85 ? -1.278 4.790 -10.714 1.00 97.88 85 PHE A C 1
ATOM 674 O O . PHE A 1 85 ? -0.504 3.905 -10.356 1.00 97.88 85 PHE A O 1
ATOM 681 N N . THR A 1 86 ? -1.046 5.542 -11.793 1.00 97.00 86 THR A N 1
ATOM 682 C CA . THR A 1 86 ? 0.150 5.421 -12.643 1.00 97.00 86 THR A CA 1
ATOM 683 C C . THR A 1 86 ? 1.006 6.690 -12.635 1.00 97.00 86 THR A C 1
ATOM 685 O O . THR A 1 86 ? 0.442 7.785 -12.667 1.00 97.00 86 THR A O 1
ATOM 688 N N . LYS A 1 87 ? 2.338 6.550 -12.659 1.00 91.88 87 LYS A N 1
ATOM 689 C CA . LYS A 1 87 ? 3.328 7.630 -12.863 1.00 91.88 87 LYS A CA 1
ATOM 690 C C . LYS A 1 87 ? 4.258 7.325 -14.032 1.00 91.88 87 LYS A C 1
ATOM 692 O O . LYS A 1 87 ? 4.479 6.124 -14.309 1.00 91.88 87 LYS A O 1
#

Secondary structure (DSSP, 8-state):
---EEEEEEEEESSTTPPPSS-BB---EEEEEEEEEEETTTEEEEEESSGGGGGGGT--SSS-EEEEETTEEEETTEEEEEEEEEE-

Sequence (87 aa):
MSHMYLKLYHGRTDPEATLGDWGTDGPEIGPLESVQGTYATDLKLRFANPIDAVTFNLDPHFPCLEYANDLIHHQGVFYGDFQVFTK